Protein AF-A0A210PM45-F1 (afdb_monomer)

Sequence (134 aa):
MTDKEKERVSKKYGLIKDDYKPRPYSGDYPDLKGVGAWDRDNMEVWDYPETKKNFMEPGPYYDRDVEMQARYSESFQYASRARLGSQLIFVVIMIGFLILNDHLGQRNYFPMMPKQKPYDESGKKIVNYSMESA

Solvent-accessible surface area (backbone atoms only — not comparable to full-atom values): 8494 Å² total; per-residue (Å²): 134,52,73,69,52,44,45,55,53,14,57,73,52,74,42,55,58,84,76,50,38,69,33,85,97,56,66,89,43,59,59,52,81,80,70,12,30,76,75,45,76,85,85,62,90,43,78,36,68,87,53,61,38,54,83,83,58,75,71,32,83,83,45,54,78,45,28,39,58,93,69,39,48,70,74,55,52,69,51,43,58,60,48,51,52,53,51,52,51,50,53,51,51,51,53,51,50,54,54,50,46,61,72,71,60,75,72,89,69,75,101,64,81,80,86,86,57,68,49,45,99,86,67,48,76,44,89,80,82,85,80,78,86,128

Structure (mmCIF, N/CA/C/O backbone):
data_AF-A0A210PM45-F1
#
_entry.id   AF-A0A210PM45-F1
#
loop_
_atom_site.group_PDB
_atom_site.id
_atom_site.type_symbol
_atom_site.label_atom_id
_atom_site.label_alt_id
_atom_site.label_comp_id
_atom_site.label_asym_id
_atom_site.label_entity_id
_atom_site.label_seq_id
_atom_site.pdbx_PDB_ins_code
_atom_site.Cartn_x
_atom_site.Cartn_y
_atom_site.Cartn_z
_atom_site.occupancy
_atom_site.B_iso_or_equiv
_atom_site.auth_seq_id
_atom_site.auth_comp_id
_atom_site.auth_asym_id
_atom_site.auth_atom_id
_atom_site.pdbx_PDB_model_num
ATOM 1 N N . MET A 1 1 ? -2.027 7.553 32.120 1.00 69.62 1 MET A N 1
ATOM 2 C CA . MET A 1 1 ? -3.485 7.336 32.171 1.00 69.62 1 MET A CA 1
ATOM 3 C C . MET A 1 1 ? -3.781 6.495 33.393 1.00 69.62 1 MET A C 1
ATOM 5 O O . MET A 1 1 ? -3.155 5.456 33.559 1.00 69.62 1 MET A O 1
ATOM 9 N N . THR A 1 2 ? -4.665 6.965 34.260 1.00 87.00 2 THR A N 1
ATOM 10 C CA . THR A 1 2 ? -5.086 6.245 35.468 1.00 87.00 2 THR A CA 1
ATOM 11 C C . THR A 1 2 ? -6.042 5.109 35.092 1.00 87.00 2 THR A C 1
ATOM 13 O O . THR A 1 2 ? -6.766 5.213 34.103 1.00 87.00 2 THR A O 1
ATOM 16 N N . ASP A 1 3 ? -6.119 4.040 35.888 1.00 87.88 3 ASP A N 1
ATOM 17 C CA . ASP A 1 3 ? -7.013 2.900 35.622 1.00 87.88 3 ASP A CA 1
ATOM 18 C C . ASP A 1 3 ? -8.486 3.289 35.432 1.00 87.88 3 ASP A C 1
ATOM 20 O O . ASP A 1 3 ? -9.156 2.783 34.529 1.00 87.88 3 ASP A O 1
ATOM 24 N N . LYS A 1 4 ? -8.976 4.231 36.246 1.00 87.56 4 LYS A N 1
ATOM 25 C CA . LYS A 1 4 ? -10.340 4.771 36.139 1.00 87.56 4 LYS A CA 1
ATOM 26 C C . LYS A 1 4 ? -10.550 5.577 34.860 1.00 87.56 4 LYS A C 1
ATOM 28 O O . LYS A 1 4 ? -11.622 5.535 34.263 1.00 87.56 4 LYS A O 1
ATOM 33 N N . GLU A 1 5 ? -9.529 6.311 34.424 1.00 87.12 5 GLU A N 1
ATOM 34 C CA . GLU A 1 5 ? -9.584 7.056 33.166 1.00 87.12 5 GLU A CA 1
ATOM 35 C C . GLU A 1 5 ? -9.622 6.086 31.988 1.00 87.12 5 GLU A C 1
ATOM 37 O O . GLU A 1 5 ? -10.427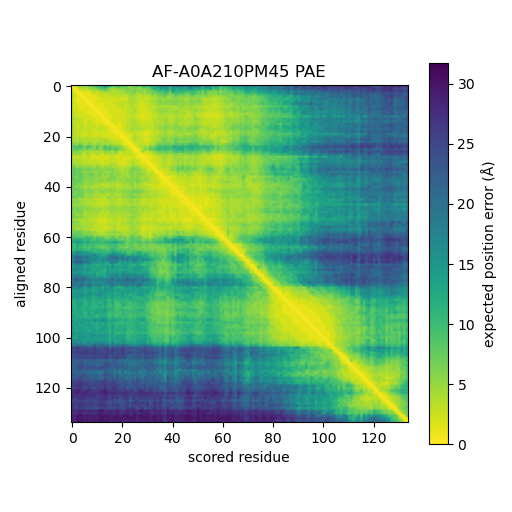 6.273 31.079 1.00 87.12 5 GLU A O 1
ATOM 42 N N . LYS A 1 6 ? -8.821 5.012 32.039 1.00 87.31 6 LYS A N 1
ATOM 43 C CA . LYS A 1 6 ? -8.817 3.952 31.024 1.00 87.31 6 LYS A CA 1
ATOM 44 C C . LYS A 1 6 ? -10.185 3.288 30.901 1.00 87.31 6 LYS A C 1
ATOM 46 O O . LYS A 1 6 ? -10.677 3.090 29.795 1.00 87.31 6 LYS A O 1
ATOM 51 N N . GLU A 1 7 ? -10.837 2.999 32.024 1.00 90.94 7 GLU A N 1
ATOM 52 C CA . GLU A 1 7 ? -12.190 2.435 32.037 1.00 90.94 7 GLU A CA 1
ATOM 53 C C . GLU A 1 7 ? -13.235 3.405 31.459 1.00 90.94 7 GLU A C 1
ATOM 55 O O . GLU A 1 7 ? -14.072 3.017 30.648 1.00 90.94 7 GLU A O 1
ATOM 60 N N . ARG A 1 8 ? -13.173 4.691 31.821 1.00 90.69 8 ARG A N 1
ATOM 61 C CA . ARG A 1 8 ? -14.091 5.708 31.284 1.00 90.69 8 ARG A CA 1
ATOM 62 C C . ARG A 1 8 ? -13.939 5.869 29.771 1.00 90.69 8 ARG A C 1
ATOM 64 O O . ARG A 1 8 ? -14.934 5.976 29.058 1.00 90.69 8 ARG A O 1
ATOM 71 N N . VAL A 1 9 ? -12.701 5.917 29.285 1.00 91.38 9 VAL A N 1
ATOM 72 C CA . VAL A 1 9 ? -12.413 6.136 27.864 1.00 91.38 9 VAL A CA 1
ATOM 73 C C . VAL A 1 9 ? -12.694 4.879 27.040 1.00 91.38 9 VAL A C 1
ATOM 75 O O . VAL A 1 9 ? -13.310 4.991 25.988 1.00 91.38 9 VAL A O 1
ATOM 78 N N . SER A 1 10 ? -12.351 3.685 27.527 1.00 90.44 10 SER A N 1
ATOM 79 C CA . SER A 1 10 ? -12.726 2.429 26.852 1.00 90.44 10 SER A CA 1
ATOM 80 C C . SER A 1 10 ? -14.245 2.306 26.686 1.00 90.44 10 SER A C 1
ATOM 82 O O . SER A 1 10 ? -14.711 2.084 25.570 1.00 90.44 10 SER A O 1
ATOM 84 N N . LYS A 1 11 ? -15.028 2.614 27.734 1.00 91.56 11 LYS A N 1
ATOM 85 C CA . LYS A 1 11 ? -16.500 2.675 27.652 1.00 91.56 11 LYS A CA 1
ATOM 86 C C . LYS A 1 11 ? -17.010 3.711 26.647 1.00 91.56 11 LYS A C 1
ATOM 88 O O . LYS A 1 11 ? -17.994 3.445 25.967 1.00 91.56 11 LYS A O 1
ATOM 93 N N . LYS A 1 12 ? -16.346 4.867 26.510 1.00 91.44 12 LYS A N 1
ATOM 94 C CA . LYS A 1 12 ? -16.706 5.900 25.515 1.00 91.44 12 LYS A CA 1
ATOM 95 C C . LYS A 1 12 ? -16.661 5.364 24.077 1.00 91.44 12 LYS A C 1
ATOM 97 O O . LYS A 1 12 ? -17.472 5.789 23.264 1.00 91.44 12 LYS A O 1
ATOM 102 N N . TYR A 1 13 ? -15.726 4.464 23.770 1.00 90.38 13 TYR A N 1
ATOM 103 C CA . TYR A 1 13 ? -15.554 3.881 22.432 1.00 90.38 13 TYR A CA 1
ATOM 104 C C . TYR A 1 13 ? -16.134 2.466 22.293 1.00 90.38 13 TYR A C 1
ATOM 106 O O . TYR A 1 13 ? -15.904 1.828 21.273 1.00 90.38 13 TYR A O 1
ATOM 114 N N . GLY A 1 14 ? -16.848 1.958 23.303 1.00 91.19 14 GLY A N 1
ATOM 115 C CA . GLY A 1 14 ? -17.400 0.599 23.274 1.00 91.19 14 GLY A CA 1
ATOM 116 C C . GLY A 1 14 ? -16.342 -0.513 23.289 1.00 91.19 14 GLY A C 1
ATOM 117 O O . GLY A 1 14 ? -16.625 -1.623 22.855 1.00 91.19 14 GLY A O 1
ATOM 118 N N . LEU A 1 15 ? -15.128 -0.229 23.770 1.00 91.38 15 LEU A N 1
ATOM 119 C CA . LEU A 1 15 ? -14.022 -1.187 23.825 1.00 91.38 15 LEU A CA 1
ATOM 120 C C . LEU A 1 15 ? -13.899 -1.824 25.210 1.00 91.38 15 LEU A C 1
ATOM 122 O O . LEU A 1 15 ? -14.240 -1.222 26.233 1.00 91.38 15 LEU A O 1
ATOM 126 N N . ILE A 1 16 ? -13.326 -3.025 25.250 1.00 91.56 16 ILE A N 1
ATOM 127 C CA . ILE A 1 16 ? -12.899 -3.661 26.497 1.00 91.56 16 ILE A CA 1
ATOM 128 C C . ILE A 1 16 ? -11.708 -2.869 27.063 1.00 91.56 16 ILE A C 1
ATOM 130 O O . ILE A 1 16 ? -10.846 -2.389 26.321 1.00 91.56 16 ILE A O 1
ATOM 134 N N . LYS A 1 17 ? -11.645 -2.710 28.394 1.00 90.38 17 LYS A N 1
ATOM 135 C CA . LYS A 1 17 ? -10.583 -1.940 29.074 1.00 90.38 17 LYS A CA 1
ATOM 136 C C . LYS A 1 17 ? -9.179 -2.423 28.690 1.00 90.38 17 LYS A C 1
ATOM 138 O O . LYS A 1 17 ? -8.254 -1.611 28.584 1.00 90.38 17 LYS A O 1
ATOM 143 N N . ASP A 1 18 ? -9.019 -3.726 28.506 1.00 89.88 18 ASP A N 1
ATOM 144 C CA . ASP A 1 18 ? -7.732 -4.356 28.220 1.00 89.88 18 ASP A CA 1
ATOM 145 C C . ASP A 1 18 ? -7.296 -4.142 26.766 1.00 89.88 18 ASP A C 1
ATOM 147 O O . ASP A 1 18 ? -6.121 -3.853 26.523 1.00 89.88 18 ASP A O 1
ATOM 151 N N . ASP A 1 19 ? -8.251 -4.132 25.836 1.00 88.88 19 ASP A N 1
ATOM 152 C CA . ASP A 1 19 ? -8.010 -3.889 24.410 1.00 88.88 19 ASP A CA 1
ATOM 153 C C . ASP A 1 19 ? -7.787 -2.409 24.089 1.00 88.88 19 ASP A C 1
ATOM 155 O O . ASP A 1 19 ? -7.141 -2.071 23.096 1.00 88.88 19 ASP A O 1
ATOM 159 N N . TYR A 1 20 ? -8.262 -1.502 24.948 1.00 91.00 20 TYR A N 1
ATOM 160 C CA . TYR A 1 20 ? -7.988 -0.081 24.787 1.00 91.00 20 TYR A CA 1
ATOM 161 C C . TYR A 1 20 ? -6.494 0.214 24.968 1.00 91.00 20 TYR A C 1
ATOM 163 O O . TYR A 1 20 ? -5.931 0.117 26.068 1.00 91.00 20 TYR A O 1
ATOM 171 N N . LYS A 1 21 ? -5.866 0.662 23.881 1.00 89.38 21 LYS A N 1
ATOM 172 C CA . LYS A 1 21 ? -4.504 1.194 23.861 1.00 89.38 21 LYS A CA 1
ATOM 173 C C . LYS A 1 21 ? -4.548 2.604 23.278 1.00 89.38 21 LYS A C 1
ATOM 175 O O . LYS A 1 21 ? -5.034 2.757 22.165 1.00 89.38 21 LYS A O 1
ATOM 180 N N . PRO A 1 22 ? -4.104 3.641 24.003 1.00 87.44 22 PRO A N 1
ATOM 181 C CA . PRO A 1 22 ? -4.045 4.984 23.445 1.00 87.44 22 PRO A CA 1
ATOM 182 C C . PRO A 1 22 ? -2.888 5.088 22.448 1.00 87.44 22 PRO A C 1
ATOM 184 O O . PRO A 1 22 ? -1.780 4.620 22.727 1.00 87.44 22 PRO A O 1
ATOM 187 N N . ARG A 1 23 ? -3.122 5.743 21.310 1.00 83.06 23 ARG A N 1
ATOM 188 C CA . ARG A 1 23 ? -2.057 6.027 20.342 1.00 83.06 23 ARG A CA 1
ATOM 189 C C . ARG A 1 23 ? -1.169 7.180 20.840 1.00 83.06 23 ARG A C 1
ATOM 191 O O . ARG A 1 23 ? -1.699 8.192 21.311 1.00 83.06 23 ARG A O 1
ATOM 198 N N . PRO A 1 24 ? 0.168 7.098 20.695 1.00 83.00 24 PRO A N 1
ATOM 199 C CA . PRO A 1 24 ? 1.056 8.212 21.017 1.00 83.00 24 PRO A CA 1
ATOM 200 C C . PRO A 1 24 ? 0.640 9.505 20.296 1.00 83.00 24 PRO A C 1
ATOM 202 O O . PRO A 1 24 ? 0.315 9.489 19.109 1.00 83.00 24 PRO A O 1
ATOM 205 N N . TYR A 1 25 ? 0.640 10.628 21.021 1.00 79.50 25 TYR A N 1
ATOM 206 C CA . TYR A 1 25 ? 0.384 11.981 20.496 1.00 79.50 25 TYR A CA 1
ATOM 207 C C . TYR A 1 25 ? -0.988 12.219 19.831 1.00 79.50 25 TYR A C 1
ATOM 209 O O . TYR A 1 25 ? -1.195 13.272 19.238 1.00 79.50 25 TYR A O 1
ATOM 217 N N . SER A 1 26 ? -1.941 11.287 19.953 1.00 79.44 26 SER A N 1
ATOM 218 C CA . SER A 1 26 ? -3.268 11.365 19.307 1.00 79.44 26 SER A CA 1
ATOM 219 C C . SER A 1 26 ? -4.416 11.541 20.318 1.00 79.44 26 SER A C 1
ATOM 221 O O . SER A 1 26 ? -5.575 11.244 20.030 1.00 79.44 26 SER A O 1
ATOM 223 N N . GLY A 1 27 ? -4.091 12.011 21.527 1.00 84.50 27 GLY A N 1
ATOM 224 C CA . GLY A 1 27 ? -5.045 12.178 22.625 1.00 84.50 27 GLY A CA 1
ATOM 225 C C . GLY A 1 27 ? -5.599 10.845 23.143 1.00 84.50 27 GLY A C 1
ATOM 226 O O . GLY A 1 27 ? -4.862 9.877 23.306 1.00 84.50 27 GLY A O 1
ATOM 227 N N . ASP A 1 28 ? -6.910 10.813 23.391 1.00 88.69 28 ASP A N 1
ATOM 228 C CA . ASP A 1 28 ? -7.647 9.665 23.944 1.00 88.69 28 ASP A CA 1
ATOM 229 C C . ASP A 1 28 ? -8.218 8.731 22.856 1.00 88.69 28 ASP A C 1
ATOM 231 O O . ASP A 1 28 ? -9.196 8.023 23.098 1.00 88.69 28 ASP A O 1
ATOM 235 N N . TYR A 1 29 ? -7.723 8.780 21.617 1.00 89.00 29 TYR A N 1
ATOM 236 C CA . TYR A 1 29 ? -8.243 7.918 20.553 1.00 89.00 29 TYR A CA 1
ATOM 237 C C . TYR A 1 29 ? -7.621 6.513 20.621 1.00 89.00 29 TYR A C 1
ATOM 239 O O . TYR A 1 29 ? -6.400 6.403 20.800 1.00 89.00 29 TYR A O 1
ATOM 247 N N . PRO A 1 30 ? -8.420 5.436 20.484 1.00 89.75 30 PRO A N 1
ATOM 248 C CA . PRO A 1 30 ? -7.899 4.077 20.522 1.00 89.75 30 PRO A CA 1
ATOM 249 C C . PRO A 1 30 ? -7.002 3.783 19.317 1.00 89.75 30 PRO A C 1
ATOM 251 O O . PRO A 1 30 ? -7.309 4.124 18.175 1.00 89.75 30 PRO A O 1
ATOM 254 N N . ASP A 1 31 ? -5.891 3.111 19.582 1.00 88.94 31 ASP A N 1
ATOM 255 C CA . ASP A 1 31 ? -4.961 2.623 18.580 1.00 88.94 31 ASP A CA 1
ATOM 256 C C . ASP A 1 31 ? -5.466 1.305 17.993 1.00 88.94 31 ASP A C 1
ATOM 258 O O . ASP A 1 31 ? -5.116 0.213 18.444 1.00 88.94 31 ASP A O 1
ATOM 262 N N . LEU A 1 32 ? -6.367 1.421 17.024 1.00 86.38 32 LEU A N 1
ATOM 263 C CA . LEU A 1 32 ? -6.944 0.276 16.335 1.00 86.38 32 LEU A CA 1
ATOM 264 C C . LEU A 1 32 ? -6.058 -0.138 15.166 1.00 86.3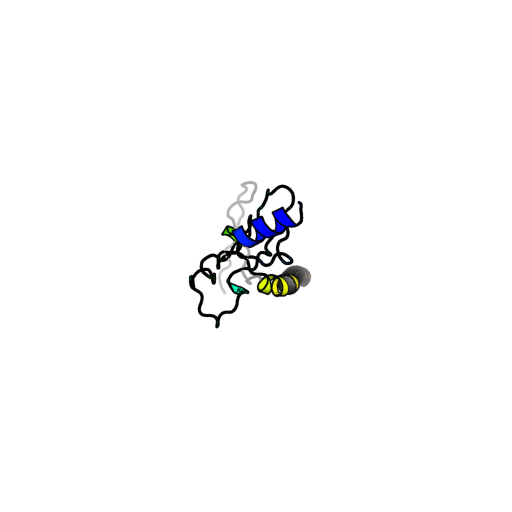8 32 LEU A C 1
ATOM 266 O O . LEU A 1 32 ? -5.513 0.708 14.451 1.00 86.38 32 LEU A O 1
ATOM 270 N N . LYS A 1 33 ? -5.931 -1.454 14.970 1.00 80.56 33 LYS A N 1
ATOM 271 C CA . LYS A 1 33 ? -5.260 -1.996 13.793 1.00 80.56 33 LYS A CA 1
ATOM 272 C C . LYS A 1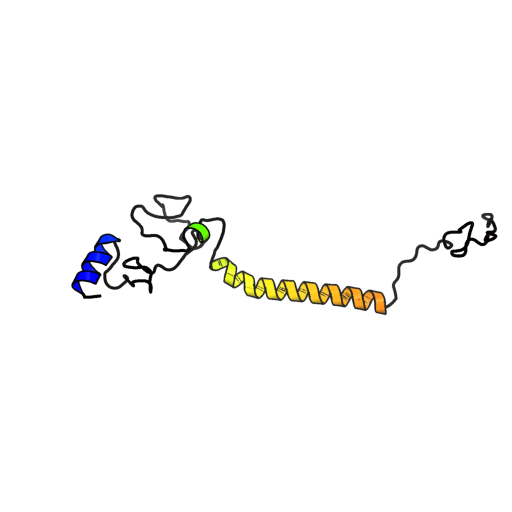 33 ? -6.098 -1.666 12.562 1.00 80.56 33 LYS A C 1
ATOM 274 O O . LYS A 1 33 ? -7.296 -1.942 12.539 1.00 80.56 33 LYS A O 1
ATOM 279 N N . GLY A 1 34 ? -5.436 -1.124 11.552 1.00 76.75 34 GLY A N 1
ATOM 280 C CA . GLY A 1 34 ? -6.047 -0.869 10.267 1.00 76.75 34 GLY A CA 1
ATOM 281 C C . GLY A 1 34 ? -6.259 -2.141 9.467 1.00 76.75 34 GLY A C 1
ATOM 282 O O . GLY A 1 34 ? -5.321 -2.646 8.854 1.00 76.75 34 GLY A O 1
ATOM 283 N N . VAL A 1 35 ? -7.468 -2.695 9.510 1.00 78.19 35 VAL A N 1
ATOM 284 C CA . VAL A 1 35 ? -7.832 -3.884 8.733 1.00 78.19 35 VAL A CA 1
ATOM 285 C C . VAL A 1 35 ? -8.746 -3.429 7.613 1.00 78.19 35 VAL A C 1
ATOM 287 O O . VAL A 1 35 ? -9.901 -3.067 7.852 1.00 78.19 35 VAL A O 1
ATOM 290 N N . GLY A 1 36 ? -8.213 -3.476 6.391 1.00 77.50 36 GLY A N 1
ATOM 291 C CA . GLY A 1 36 ? -8.955 -3.122 5.191 1.00 77.50 36 GLY A CA 1
ATOM 292 C C . GLY A 1 36 ? -10.245 -3.929 5.091 1.00 77.50 36 GLY A C 1
ATOM 293 O O . GLY A 1 36 ? -10.295 -5.105 5.456 1.00 77.50 36 GLY A O 1
ATOM 294 N N . ALA A 1 37 ? -11.298 -3.310 4.565 1.00 81.00 37 ALA A N 1
ATOM 295 C CA . ALA A 1 37 ? -12.607 -3.951 4.488 1.00 81.00 37 ALA A CA 1
ATOM 296 C C . ALA A 1 37 ? -12.556 -5.319 3.767 1.00 81.00 37 ALA A C 1
ATOM 298 O O . ALA A 1 37 ? -13.238 -6.255 4.169 1.00 81.00 37 ALA A O 1
ATOM 299 N N . TRP A 1 38 ? -11.704 -5.508 2.753 1.00 79.69 38 TRP A N 1
ATOM 300 C CA . TRP A 1 38 ? -11.558 -6.811 2.079 1.00 79.69 38 TRP A CA 1
ATOM 301 C C . TRP A 1 38 ? -11.069 -7.947 2.974 1.00 79.69 38 TRP A C 1
ATOM 303 O O . TRP A 1 38 ? -11.429 -9.090 2.715 1.00 79.69 38 TRP A O 1
ATOM 313 N N . ASP A 1 39 ? -10.294 -7.635 4.010 1.00 81.69 39 ASP A N 1
ATOM 314 C CA . ASP A 1 39 ? -9.730 -8.630 4.922 1.00 81.69 39 ASP A CA 1
ATOM 315 C C . ASP A 1 39 ? -10.700 -8.994 6.062 1.00 81.69 39 ASP A C 1
ATOM 317 O O . ASP A 1 39 ? -10.471 -9.963 6.783 1.00 81.69 39 ASP A O 1
ATOM 321 N N . ARG A 1 40 ? -11.799 -8.241 6.221 1.00 84.56 40 ARG A N 1
ATOM 322 C CA . ARG A 1 40 ? -12.907 -8.579 7.128 1.00 84.56 40 ARG A CA 1
ATOM 323 C C . ARG A 1 40 ? -13.806 -9.655 6.515 1.00 84.56 40 ARG A C 1
ATOM 325 O O . ARG A 1 40 ? -13.897 -9.760 5.288 1.00 84.56 40 ARG A O 1
ATOM 332 N N . ASP A 1 41 ? -14.510 -10.411 7.356 1.00 88.81 41 ASP A N 1
ATOM 333 C CA . ASP A 1 41 ? -15.358 -11.521 6.911 1.00 88.81 41 ASP A CA 1
ATOM 334 C C . ASP A 1 41 ? -16.403 -11.070 5.868 1.00 88.81 41 ASP A C 1
ATOM 336 O O . ASP A 1 41 ? -17.070 -10.044 6.008 1.00 88.81 41 ASP A O 1
ATOM 340 N N . ASN A 1 42 ? -16.508 -11.833 4.780 1.00 87.69 42 ASN A N 1
ATOM 341 C CA . ASN A 1 42 ? -17.490 -11.630 3.716 1.00 87.69 42 ASN A CA 1
ATOM 342 C C . ASN A 1 42 ? -18.858 -12.235 4.056 1.00 87.69 42 ASN A C 1
ATOM 344 O O . ASN A 1 42 ? -19.838 -11.874 3.410 1.00 87.69 42 ASN A O 1
ATOM 348 N N . MET A 1 43 ? -18.918 -13.191 4.987 1.00 91.81 43 MET A N 1
ATOM 349 C CA . MET A 1 43 ? -20.144 -13.922 5.321 1.00 91.81 43 MET A CA 1
ATOM 350 C C . MET A 1 43 ? -20.942 -13.272 6.456 1.00 91.81 43 MET A C 1
ATOM 352 O O . MET A 1 43 ? -22.115 -13.597 6.636 1.00 91.81 43 MET A O 1
ATOM 356 N N . GLU A 1 44 ? -20.334 -12.353 7.206 1.00 92.19 44 GLU A N 1
ATOM 357 C CA . GLU A 1 44 ? -21.014 -11.584 8.247 1.00 92.19 44 GLU A CA 1
ATOM 358 C C . GLU A 1 44 ? -21.994 -10.563 7.640 1.00 92.19 44 GLU A C 1
ATOM 360 O O . GLU A 1 44 ? -21.731 -9.941 6.606 1.00 92.19 44 GLU A O 1
ATOM 365 N N . VAL A 1 45 ? -23.146 -10.389 8.294 1.00 93.94 45 VAL A N 1
ATOM 366 C CA . VAL A 1 45 ? -24.138 -9.373 7.925 1.00 93.94 45 VAL A CA 1
ATOM 367 C C . VAL A 1 45 ? -23.775 -8.071 8.628 1.00 93.94 45 VAL A C 1
ATOM 369 O O . VAL A 1 45 ? -24.141 -7.855 9.779 1.00 93.94 45 VAL A O 1
ATOM 372 N N . TRP A 1 46 ? -23.036 -7.222 7.923 1.00 91.88 46 TRP A N 1
ATOM 373 C CA . TRP A 1 46 ? -22.601 -5.915 8.414 1.00 91.88 46 TRP A CA 1
ATOM 374 C C . TRP A 1 46 ? -23.720 -4.872 8.340 1.00 91.88 46 TRP A C 1
ATOM 376 O O . TRP A 1 46 ? -24.446 -4.822 7.346 1.00 91.88 46 TRP A O 1
ATOM 386 N N . ASP A 1 47 ? -23.785 -3.969 9.325 1.00 93.88 47 ASP A N 1
ATOM 387 C CA . ASP A 1 47 ? -24.702 -2.815 9.276 1.00 93.88 47 ASP A CA 1
ATOM 388 C C . ASP A 1 47 ? -24.402 -1.889 8.083 1.00 93.88 47 ASP A C 1
ATOM 390 O O . ASP A 1 47 ? -25.316 -1.339 7.468 1.00 93.88 47 ASP A O 1
ATOM 394 N N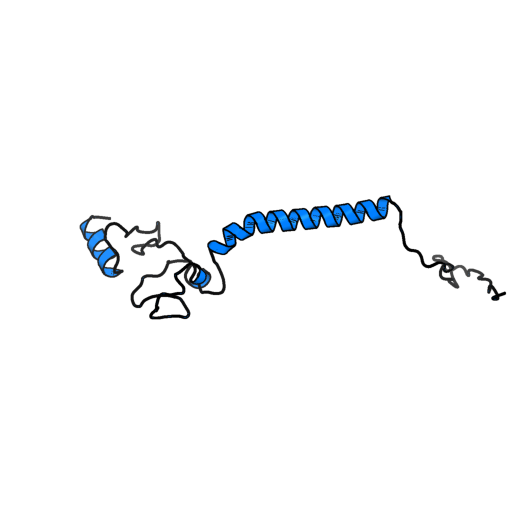 . TYR A 1 48 ? -23.117 -1.738 7.741 1.00 89.75 48 TYR A N 1
ATOM 395 C CA . TYR A 1 48 ? -22.631 -0.999 6.573 1.00 89.75 48 TYR A CA 1
ATOM 396 C C . TYR A 1 48 ? -21.875 -1.939 5.619 1.00 89.75 48 TYR A C 1
ATOM 398 O O . TYR A 1 48 ? -20.644 -2.045 5.711 1.00 89.75 48 TYR A O 1
ATOM 406 N N . PRO A 1 49 ? -22.561 -2.639 4.695 1.00 88.31 49 PRO A N 1
ATOM 407 C CA . PRO A 1 49 ? -21.941 -3.617 3.795 1.00 88.31 49 PRO A CA 1
ATOM 408 C C . PRO A 1 49 ? -20.831 -3.035 2.906 1.00 88.31 49 PRO A C 1
ATOM 410 O O . PRO A 1 49 ? -19.835 -3.699 2.622 1.00 88.31 49 PRO A O 1
ATOM 413 N N . GLU A 1 50 ? -20.953 -1.770 2.502 1.00 82.00 50 GLU A N 1
ATOM 414 C CA . GLU A 1 50 ? -19.983 -1.056 1.663 1.00 82.00 50 GLU A CA 1
ATOM 415 C C . GLU A 1 50 ? -18.673 -0.700 2.379 1.00 82.00 50 GLU A C 1
ATOM 417 O O . GLU A 1 50 ? -17.690 -0.332 1.743 1.00 82.00 50 GLU A O 1
ATOM 422 N N . THR A 1 51 ? -18.625 -0.808 3.705 1.00 82.31 51 THR A N 1
ATOM 423 C CA . THR A 1 51 ? -17.386 -0.638 4.481 1.00 82.31 51 THR A CA 1
ATOM 424 C C . THR A 1 51 ? -17.080 -1.834 5.374 1.00 82.31 51 THR A C 1
ATOM 426 O O . THR A 1 51 ? -16.010 -1.868 5.976 1.00 82.31 51 THR A O 1
ATOM 429 N N . LYS A 1 52 ? -17.977 -2.832 5.409 1.00 86.50 52 LYS A N 1
ATOM 430 C CA . LYS A 1 52 ? -17.953 -3.990 6.312 1.00 86.50 52 LYS A CA 1
ATOM 431 C C . LYS A 1 52 ? -17.697 -3.577 7.757 1.00 86.50 52 LYS A C 1
ATOM 433 O O . LYS A 1 52 ? -16.736 -4.008 8.397 1.00 86.50 52 LYS A O 1
ATOM 438 N N . LYS A 1 53 ? -18.531 -2.660 8.234 1.00 87.06 53 LYS A N 1
ATOM 439 C CA . LYS A 1 53 ? -18.429 -2.082 9.571 1.00 87.06 53 LYS A CA 1
ATOM 440 C C . LYS A 1 53 ? -19.771 -2.165 10.276 1.00 87.06 53 LYS A C 1
ATOM 442 O O . LYS A 1 53 ? -20.806 -1.963 9.640 1.00 87.06 53 LYS A O 1
ATOM 447 N N . ASN A 1 54 ? -19.738 -2.393 11.582 1.00 90.88 54 ASN A N 1
ATOM 448 C CA . ASN A 1 54 ? -20.936 -2.359 12.412 1.00 90.88 54 ASN A CA 1
ATOM 449 C C . ASN A 1 54 ? -21.193 -0.948 12.964 1.00 90.88 54 ASN A C 1
ATOM 451 O O . ASN A 1 54 ? -20.305 -0.083 13.024 1.00 90.88 54 ASN A O 1
ATOM 455 N N . PHE A 1 55 ? -22.439 -0.674 13.336 1.00 89.56 55 PHE A N 1
ATOM 456 C CA . PHE A 1 55 ? -22.822 0.583 13.957 1.00 89.56 55 PHE A CA 1
ATOM 457 C C . PHE A 1 55 ? -22.113 0.747 15.310 1.00 89.56 55 PHE A C 1
ATOM 459 O O . PHE A 1 55 ? -21.928 -0.211 16.053 1.00 89.56 55 PHE A O 1
ATOM 466 N N . MET A 1 56 ? -21.678 1.972 15.623 1.00 89.00 56 MET A N 1
ATOM 467 C CA . MET A 1 56 ? -20.857 2.308 16.804 1.00 89.00 56 MET A CA 1
ATOM 468 C C . MET A 1 56 ? -19.470 1.646 16.889 1.00 89.00 56 MET A C 1
ATOM 470 O O . MET A 1 56 ? -18.742 1.918 17.843 1.00 89.00 56 MET A O 1
ATOM 474 N N . GLU A 1 57 ? -19.043 0.868 15.894 1.00 88.62 57 GLU A N 1
ATOM 475 C CA . GLU A 1 57 ? -17.676 0.353 15.853 1.00 88.62 57 GLU A CA 1
ATOM 476 C C . GLU A 1 57 ? -16.676 1.513 15.642 1.00 88.62 57 GLU A C 1
ATOM 478 O O . GLU A 1 57 ? -16.808 2.283 14.672 1.00 88.62 57 GLU A O 1
ATOM 483 N N . PRO A 1 58 ? -15.676 1.683 16.530 1.00 87.88 58 PRO A N 1
ATOM 484 C CA . PRO A 1 58 ? -14.645 2.691 16.340 1.00 87.88 58 PRO A CA 1
ATOM 485 C C . PRO A 1 58 ? -13.765 2.315 15.139 1.00 87.88 58 PRO A C 1
ATOM 487 O O . PRO A 1 58 ? -13.370 1.167 14.970 1.00 87.88 58 PRO A O 1
ATOM 490 N N . GLY A 1 59 ? -13.471 3.294 14.284 1.00 83.12 59 GLY A N 1
ATOM 491 C CA . GLY A 1 59 ? -12.560 3.112 13.153 1.00 83.12 59 GLY A CA 1
ATOM 492 C C . GLY A 1 59 ? -11.112 3.459 13.517 1.00 83.12 59 GLY A C 1
ATOM 493 O O . GLY A 1 59 ? -10.880 4.135 14.516 1.00 83.12 59 GLY A O 1
ATOM 494 N N . PRO A 1 60 ? -10.127 3.055 12.708 1.00 81.62 60 PRO A N 1
ATOM 495 C CA . PRO A 1 60 ? -8.748 3.510 12.860 1.00 81.62 60 PRO A CA 1
ATOM 496 C C . PRO A 1 60 ? -8.607 5.017 12.58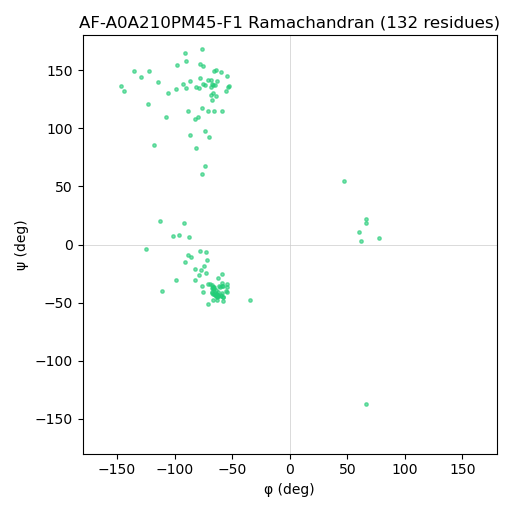4 1.00 81.62 60 PRO A C 1
ATOM 498 O O . PRO A 1 60 ? -9.364 5.608 11.811 1.00 81.62 60 PRO A O 1
ATOM 501 N N . TYR A 1 61 ? -7.643 5.661 13.254 1.00 70.88 61 TYR A N 1
ATOM 502 C CA . TYR A 1 61 ? -7.529 7.127 13.300 1.00 70.88 61 TYR A CA 1
ATOM 503 C C . TYR A 1 61 ? -7.076 7.760 11.973 1.00 70.88 61 TYR A C 1
ATOM 505 O O . TYR A 1 61 ? -7.716 8.696 11.502 1.00 70.88 61 TYR A O 1
ATOM 513 N N . TYR A 1 62 ? -5.980 7.272 11.378 1.00 66.56 62 TYR A N 1
ATOM 514 C CA . TYR A 1 62 ? -5.378 7.855 10.163 1.00 66.56 62 TYR A CA 1
ATOM 515 C C . TYR A 1 62 ? -5.767 7.124 8.880 1.00 66.56 62 TYR A C 1
ATOM 517 O O . TYR A 1 62 ? -5.871 7.733 7.820 1.00 66.56 62 TYR A O 1
ATOM 525 N N . ASP A 1 63 ? -6.018 5.826 8.985 1.00 65.38 63 ASP A N 1
ATOM 526 C CA . ASP A 1 63 ? -6.100 4.949 7.825 1.00 65.38 63 ASP A CA 1
ATOM 527 C C . ASP A 1 63 ? -7.544 4.732 7.358 1.00 65.38 63 ASP A C 1
ATOM 529 O O . ASP A 1 63 ? -7.789 3.976 6.426 1.00 65.38 63 ASP A O 1
ATOM 533 N N . ARG A 1 64 ? -8.517 5.462 7.926 1.00 66.25 64 ARG A N 1
ATOM 534 C CA . ARG A 1 64 ? -9.935 5.321 7.557 1.00 66.25 64 ARG A CA 1
ATOM 535 C C . ARG A 1 64 ? -10.188 5.503 6.060 1.00 66.25 64 ARG A C 1
ATOM 537 O O . ARG A 1 64 ? -10.970 4.752 5.484 1.00 66.25 64 ARG A O 1
ATOM 544 N N . ASP A 1 65 ? -9.514 6.465 5.434 1.00 68.94 65 ASP A N 1
ATOM 545 C CA . ASP A 1 65 ? -9.651 6.718 3.995 1.00 68.94 65 ASP A CA 1
ATOM 546 C C . ASP A 1 65 ? -8.856 5.712 3.148 1.00 68.94 65 ASP A C 1
ATOM 548 O O . ASP A 1 65 ? -9.214 5.456 1.999 1.00 68.94 65 ASP A O 1
ATOM 552 N N . VAL A 1 66 ? -7.789 5.135 3.712 1.00 64.75 66 VAL A N 1
ATOM 553 C CA . VAL A 1 66 ? -6.887 4.159 3.072 1.00 64.75 66 VAL A CA 1
ATOM 554 C C . VAL A 1 66 ? -7.457 2.737 3.137 1.00 64.75 66 VAL A C 1
ATOM 556 O O . VAL A 1 66 ? -7.242 1.941 2.229 1.00 64.75 66 VAL A O 1
ATOM 559 N N . GLU A 1 67 ? -8.222 2.424 4.176 1.00 63.06 67 GLU A N 1
ATOM 560 C CA . GLU A 1 67 ? -8.852 1.121 4.414 1.00 63.06 67 GLU A CA 1
ATOM 561 C C . GLU A 1 67 ? -10.234 0.982 3.779 1.00 63.06 67 GLU A C 1
ATOM 563 O O . GLU A 1 67 ? -10.790 -0.123 3.736 1.00 63.06 67 GLU A O 1
ATOM 568 N N . MET A 1 68 ? -10.788 2.084 3.257 1.00 61.12 68 MET A N 1
ATOM 569 C CA . MET A 1 68 ? -11.954 2.018 2.383 1.00 61.12 68 MET A CA 1
ATOM 570 C C . MET A 1 68 ? -11.681 1.033 1.248 1.00 61.12 68 MET A C 1
ATOM 572 O O . MET A 1 68 ? -10.603 1.046 0.647 1.00 61.12 68 MET A O 1
ATOM 576 N N . GLN A 1 69 ? -12.693 0.204 0.964 1.00 58.03 69 GLN A N 1
ATOM 577 C CA . GLN A 1 69 ? -12.614 -1.023 0.167 1.00 58.03 69 GLN A CA 1
ATOM 578 C C . GLN A 1 69 ? -11.601 -0.946 -0.991 1.00 58.03 69 GLN A C 1
ATOM 580 O O . GLN A 1 69 ? -10.755 -1.811 -1.127 1.00 58.03 69 GLN A O 1
ATOM 585 N N . ALA A 1 70 ? -11.566 0.093 -1.814 1.00 58.72 70 ALA A N 1
ATOM 586 C CA . ALA A 1 70 ? -10.747 0.068 -3.027 1.00 58.72 70 ALA A CA 1
ATOM 587 C C . ALA A 1 70 ? -9.220 0.295 -2.881 1.00 58.72 70 ALA A C 1
ATOM 589 O O . ALA A 1 70 ? -8.534 0.229 -3.901 1.00 58.72 70 ALA A O 1
ATOM 590 N N . ARG A 1 71 ? -8.662 0.615 -1.701 1.00 62.00 71 ARG A N 1
ATOM 591 C CA . ARG A 1 71 ? -7.297 1.194 -1.636 1.00 62.00 71 ARG A CA 1
ATOM 592 C C . ARG A 1 71 ? -6.212 0.307 -1.027 1.00 62.00 71 ARG A C 1
ATOM 594 O O . ARG A 1 71 ? -5.101 0.300 -1.557 1.00 62.00 71 ARG A O 1
ATOM 601 N N . TYR A 1 72 ? -6.495 -0.431 0.045 1.00 62.94 72 TYR A N 1
ATOM 602 C CA . TYR A 1 72 ? -5.471 -1.201 0.756 1.00 62.94 72 TYR A CA 1
ATOM 603 C C . TYR A 1 72 ? -6.028 -2.498 1.346 1.00 62.94 72 TYR A C 1
ATOM 605 O O . TYR A 1 72 ? -7.113 -2.523 1.920 1.00 62.94 72 TYR A O 1
ATOM 613 N N . SER A 1 73 ? -5.277 -3.587 1.195 1.00 66.06 73 SER A N 1
ATOM 614 C CA . SER A 1 73 ? -5.575 -4.895 1.788 1.00 66.06 73 SER A CA 1
ATOM 615 C C . SER A 1 73 ? -4.272 -5.575 2.199 1.00 66.06 73 SER A C 1
ATOM 617 O O . SER A 1 73 ? -3.297 -5.617 1.441 1.00 66.06 73 SER A O 1
ATOM 619 N N . GLU A 1 74 ? -4.236 -6.086 3.426 1.00 64.38 74 GLU A N 1
ATOM 620 C CA . GLU A 1 74 ? -3.090 -6.804 3.983 1.00 64.38 74 GLU A CA 1
ATOM 621 C C . GLU A 1 74 ? -2.905 -8.163 3.298 1.00 64.38 74 GLU A C 1
ATOM 623 O O . GLU A 1 74 ? -1.770 -8.575 3.042 1.00 64.38 74 GLU A O 1
ATOM 628 N N . SER A 1 75 ? -3.996 -8.825 2.898 1.00 63.81 75 SER A N 1
ATOM 629 C CA . SER A 1 75 ? -3.940 -10.082 2.136 1.00 63.81 75 SER A CA 1
ATOM 630 C C . SER A 1 75 ? -3.165 -9.950 0.817 1.00 63.81 75 SER A C 1
ATOM 632 O O . SER A 1 75 ? -2.396 -10.844 0.447 1.00 63.81 75 SER A O 1
ATOM 634 N N . PHE A 1 76 ? -3.266 -8.806 0.134 1.00 60.91 76 PHE A N 1
ATOM 635 C CA . PHE A 1 76 ? -2.530 -8.557 -1.107 1.00 60.91 76 PHE A CA 1
ATOM 636 C C . PHE A 1 76 ? -1.037 -8.271 -0.888 1.00 60.91 76 PHE A C 1
ATOM 638 O O . PHE A 1 76 ? -0.254 -8.438 -1.826 1.00 60.91 76 PHE A O 1
ATOM 645 N N . GLN A 1 77 ? -0.595 -7.899 0.319 1.00 59.50 77 GLN A N 1
ATOM 646 C CA . GLN A 1 77 ? 0.828 -7.655 0.600 1.00 59.50 77 GLN A CA 1
ATOM 647 C C . GLN A 1 77 ? 1.659 -8.942 0.618 1.00 59.50 77 GLN A C 1
ATOM 649 O O . GLN A 1 77 ? 2.810 -8.949 0.177 1.00 59.50 77 GLN A O 1
ATOM 654 N N . TYR A 1 78 ? 1.083 -10.056 1.077 1.00 56.41 78 TYR A N 1
ATOM 655 C CA . TYR A 1 78 ? 1.768 -11.350 1.015 1.00 56.41 78 TYR A CA 1
ATOM 656 C C . TYR A 1 78 ? 1.942 -11.818 -0.431 1.00 56.41 78 TYR A C 1
ATOM 658 O O . TYR A 1 78 ? 3.007 -12.318 -0.797 1.00 56.41 78 TYR A O 1
ATOM 666 N N . ALA A 1 79 ? 0.948 -11.556 -1.283 1.00 59.97 79 ALA A N 1
ATOM 667 C CA . ALA A 1 79 ? 1.096 -11.744 -2.718 1.00 59.97 79 ALA A CA 1
ATOM 668 C C . ALA A 1 79 ? 2.115 -10.756 -3.316 1.00 59.97 79 ALA A C 1
ATOM 670 O O . ALA A 1 79 ? 2.868 -11.138 -4.207 1.00 59.97 79 ALA A O 1
ATOM 671 N N . SER A 1 80 ? 2.189 -9.510 -2.833 1.00 65.62 80 SER A N 1
ATOM 672 C CA . SER A 1 80 ? 2.976 -8.446 -3.468 1.00 65.62 80 SER A CA 1
ATOM 673 C C . SER A 1 80 ? 4.483 -8.692 -3.437 1.00 65.62 80 SER A C 1
ATOM 675 O O . SER A 1 80 ? 5.130 -8.445 -4.443 1.00 65.62 80 SER A O 1
ATOM 677 N N . ARG A 1 81 ? 5.066 -9.241 -2.362 1.00 70.06 81 ARG A N 1
ATOM 678 C CA . ARG A 1 81 ? 6.522 -9.497 -2.311 1.00 70.06 81 ARG A CA 1
ATOM 679 C C . ARG A 1 81 ? 6.971 -10.570 -3.304 1.00 70.06 81 ARG A C 1
ATOM 681 O O . ARG A 1 81 ? 7.913 -10.350 -4.063 1.00 70.06 81 ARG A O 1
ATOM 688 N N . ALA A 1 82 ? 6.272 -11.703 -3.342 1.00 75.25 82 ALA A N 1
ATOM 689 C CA . ALA A 1 82 ? 6.537 -12.763 -4.317 1.00 75.25 82 ALA A CA 1
ATOM 690 C C . ALA A 1 82 ? 6.179 -12.323 -5.753 1.00 75.25 82 ALA A C 1
ATOM 692 O O . ALA A 1 82 ? 6.877 -12.657 -6.715 1.00 75.25 82 ALA A O 1
ATOM 693 N N . ARG A 1 83 ? 5.126 -11.511 -5.908 1.00 75.88 83 ARG A N 1
ATOM 694 C CA . ARG A 1 83 ? 4.714 -10.917 -7.188 1.00 75.88 83 ARG A CA 1
ATOM 695 C C . ARG A 1 83 ? 5.725 -9.898 -7.711 1.00 75.88 83 ARG A C 1
ATOM 697 O O . ARG A 1 83 ? 6.031 -9.918 -8.893 1.00 75.88 83 ARG A O 1
ATOM 704 N N . LEU A 1 84 ? 6.290 -9.057 -6.850 1.00 81.00 84 LEU A N 1
ATOM 705 C CA . LEU A 1 84 ? 7.353 -8.119 -7.212 1.00 81.00 84 LEU A CA 1
ATOM 706 C C . LEU A 1 84 ? 8.622 -8.876 -7.607 1.00 81.00 84 LEU A C 1
ATOM 708 O O . LEU A 1 84 ? 9.223 -8.561 -8.627 1.00 81.00 84 LEU A O 1
ATOM 712 N N . GLY A 1 85 ? 8.991 -9.924 -6.861 1.00 86.12 85 GLY A N 1
ATOM 713 C CA . GLY A 1 85 ? 10.121 -10.785 -7.219 1.00 86.12 85 GLY A CA 1
ATOM 714 C C . GLY A 1 85 ? 9.957 -11.427 -8.600 1.00 86.12 85 GLY A C 1
ATOM 715 O O . GLY A 1 85 ? 10.851 -11.333 -9.436 1.00 86.12 85 GLY A O 1
ATOM 716 N N . SER A 1 86 ? 8.791 -12.014 -8.879 1.00 86.44 86 SER A N 1
ATOM 717 C CA . SER A 1 86 ? 8.498 -12.605 -10.196 1.00 86.44 86 SER A CA 1
ATOM 718 C C . SER A 1 86 ? 8.424 -11.569 -11.326 1.00 86.44 86 SER A C 1
ATOM 720 O O . SER A 1 86 ? 8.912 -11.842 -12.421 1.00 86.44 86 SER A O 1
ATOM 722 N N . GLN A 1 87 ? 7.903 -10.364 -11.071 1.00 88.25 87 GLN A N 1
ATOM 723 C CA . GLN A 1 87 ? 7.920 -9.257 -12.036 1.00 88.25 87 GLN A CA 1
ATOM 724 C C . GLN A 1 87 ? 9.346 -8.795 -12.362 1.00 88.25 87 GLN A C 1
ATOM 726 O O . GLN A 1 87 ? 9.668 -8.581 -13.528 1.00 88.25 87 GLN A O 1
ATOM 731 N N . LEU A 1 88 ? 10.223 -8.688 -11.360 1.00 92.31 88 LEU A N 1
ATOM 732 C CA . LEU A 1 88 ? 11.624 -8.324 -11.576 1.00 92.31 88 LEU A CA 1
ATOM 733 C C . LEU A 1 88 ? 12.375 -9.407 -12.355 1.00 92.31 88 LEU A C 1
ATOM 735 O O . LEU A 1 88 ? 13.101 -9.085 -13.291 1.00 92.31 88 LEU A O 1
ATOM 739 N N . ILE A 1 89 ? 12.152 -10.684 -12.031 1.00 94.00 89 ILE A N 1
ATOM 740 C CA . ILE A 1 89 ? 12.724 -11.812 -12.781 1.00 94.00 89 ILE A CA 1
ATOM 741 C C . ILE A 1 89 ? 12.267 -11.770 -14.244 1.00 94.00 89 ILE A C 1
ATOM 743 O O . ILE A 1 89 ? 13.093 -11.920 -15.141 1.00 94.00 89 ILE A O 1
ATOM 747 N N . PHE A 1 90 ? 10.983 -11.507 -14.500 1.00 94.44 90 PHE A N 1
ATOM 748 C CA . PHE A 1 90 ? 10.462 -11.356 -15.859 1.00 94.44 90 PHE A CA 1
ATOM 749 C C . PHE A 1 90 ? 11.175 -10.234 -16.630 1.00 94.44 90 PHE A C 1
ATOM 751 O O . PHE A 1 90 ? 11.595 -10.444 -17.768 1.00 94.44 90 PHE A O 1
ATOM 758 N N . VAL A 1 91 ? 11.371 -9.069 -16.005 1.00 96.31 91 VAL A N 1
ATOM 759 C CA . VAL A 1 91 ? 12.087 -7.941 -16.623 1.00 96.31 91 VAL A CA 1
ATOM 760 C C . VAL A 1 91 ? 13.545 -8.302 -16.915 1.00 96.31 91 VAL A C 1
ATOM 762 O O . VAL A 1 91 ? 14.034 -8.023 -18.008 1.00 96.31 91 VAL A O 1
ATOM 765 N N . VAL A 1 92 ? 14.231 -8.972 -15.986 1.00 96.50 92 VAL A N 1
ATOM 766 C CA . VAL A 1 92 ? 15.620 -9.422 -16.176 1.00 96.50 92 VAL A CA 1
ATOM 767 C C . VAL A 1 92 ? 15.727 -10.422 -17.326 1.00 96.50 92 VAL A C 1
ATOM 769 O O . VAL A 1 92 ? 16.612 -10.283 -18.168 1.00 96.50 92 VAL A O 1
ATOM 772 N N . ILE A 1 93 ? 14.814 -11.393 -17.407 1.00 96.69 93 ILE A N 1
ATOM 773 C CA . ILE A 1 93 ? 14.777 -12.371 -18.502 1.00 96.69 93 ILE A CA 1
ATOM 774 C C . ILE A 1 93 ? 14.519 -11.670 -19.839 1.00 96.69 93 ILE A C 1
ATOM 776 O O . ILE A 1 93 ? 15.189 -11.979 -20.820 1.00 96.69 93 ILE A O 1
ATOM 780 N N . MET A 1 94 ? 13.595 -10.707 -19.887 1.00 95.94 94 MET A N 1
ATOM 781 C CA . MET A 1 94 ? 13.307 -9.956 -21.111 1.00 95.94 94 MET A CA 1
ATOM 782 C C . MET A 1 94 ? 14.506 -9.144 -21.591 1.00 95.94 94 MET A C 1
ATOM 784 O O . MET A 1 94 ? 14.872 -9.228 -22.760 1.00 95.94 94 MET A O 1
ATOM 788 N N . ILE A 1 95 ? 15.154 -8.404 -20.693 1.00 96.31 95 ILE A N 1
ATOM 789 C CA . ILE A 1 95 ? 16.353 -7.633 -21.033 1.00 96.31 95 ILE A CA 1
ATOM 790 C C . ILE A 1 95 ? 17.483 -8.575 -21.468 1.00 96.31 95 ILE A C 1
ATOM 792 O O . ILE A 1 95 ? 18.115 -8.339 -22.495 1.00 96.31 95 ILE A O 1
ATOM 796 N N . GLY A 1 96 ? 17.698 -9.674 -20.739 1.00 95.44 96 GLY A N 1
ATOM 797 C CA . GLY A 1 96 ? 18.692 -10.687 -21.093 1.00 95.44 96 GLY A CA 1
ATOM 798 C C . GLY A 1 96 ? 18.441 -11.305 -22.469 1.00 95.44 96 GLY A C 1
ATOM 799 O O . GLY A 1 96 ? 19.375 -11.454 -23.253 1.00 95.44 96 GLY A O 1
ATOM 800 N N . PHE A 1 97 ? 17.182 -11.594 -22.803 1.00 93.38 97 PHE A N 1
ATOM 801 C CA . PHE A 1 97 ? 16.796 -12.110 -24.115 1.00 93.38 97 PHE A CA 1
ATOM 802 C C . PHE A 1 97 ? 17.060 -11.102 -25.241 1.00 93.38 97 PHE A C 1
ATOM 804 O O . PHE A 1 97 ? 17.576 -11.488 -26.287 1.00 93.38 97 PHE A O 1
ATOM 811 N N . LEU A 1 98 ? 16.761 -9.815 -25.032 1.00 91.75 98 LEU A N 1
ATOM 812 C CA . LEU A 1 98 ? 17.037 -8.767 -26.021 1.00 91.75 98 LEU A CA 1
ATOM 813 C C . LEU A 1 98 ? 18.542 -8.601 -26.279 1.00 91.75 98 LEU A C 1
ATOM 815 O O . LEU A 1 98 ? 18.953 -8.517 -27.434 1.00 91.75 98 LEU A O 1
ATOM 819 N N . ILE A 1 99 ? 19.362 -8.611 -25.222 1.00 92.94 99 ILE A N 1
ATOM 820 C CA . ILE A 1 99 ? 20.828 -8.535 -25.336 1.00 92.94 99 ILE A CA 1
ATOM 821 C C . ILE A 1 99 ? 21.377 -9.768 -26.062 1.00 92.94 99 ILE A C 1
ATOM 823 O O . ILE A 1 99 ? 22.217 -9.641 -26.950 1.00 92.94 99 ILE A O 1
ATOM 827 N N . LEU A 1 100 ? 20.892 -10.962 -25.711 1.00 91.75 100 LEU A N 1
ATOM 828 C CA . LEU A 1 100 ? 21.303 -12.203 -26.361 1.00 91.75 100 LEU A CA 1
ATOM 829 C C . LEU A 1 100 ? 20.932 -12.211 -27.849 1.00 91.75 100 LEU A C 1
ATOM 831 O O . LEU A 1 100 ? 21.733 -12.644 -28.672 1.00 91.75 100 LEU A O 1
ATOM 835 N N . ASN A 1 101 ? 19.742 -11.722 -28.200 1.00 88.62 101 ASN A N 1
ATOM 836 C CA . ASN A 1 101 ? 19.293 -11.631 -29.586 1.00 88.62 101 ASN A CA 1
ATOM 837 C C . ASN A 1 101 ? 20.190 -10.689 -30.413 1.00 88.62 101 ASN A C 1
ATOM 839 O O . ASN A 1 101 ? 20.640 -11.077 -31.492 1.00 88.62 101 ASN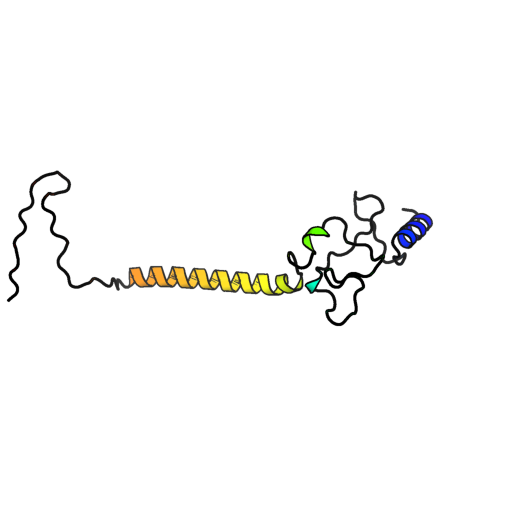 A O 1
ATOM 843 N N . ASP A 1 102 ? 20.538 -9.508 -29.881 1.00 87.50 102 ASP A N 1
ATOM 844 C CA . ASP A 1 102 ? 21.484 -8.600 -30.551 1.00 87.50 102 ASP A CA 1
ATOM 845 C C . ASP A 1 102 ? 22.890 -9.221 -30.661 1.00 87.50 102 ASP A C 1
ATOM 847 O O . ASP A 1 102 ? 23.505 -9.142 -31.725 1.00 87.50 102 ASP A O 1
ATOM 851 N N . HIS A 1 103 ? 23.369 -9.932 -29.630 1.00 88.88 103 HIS A N 1
ATOM 852 C CA . HIS A 1 103 ? 24.673 -10.610 -29.667 1.00 88.88 103 HIS A CA 1
ATOM 853 C C . HIS A 1 103 ? 24.733 -11.766 -30.678 1.00 88.88 103 HIS A C 1
ATOM 855 O O . HIS A 1 103 ? 25.746 -11.945 -31.351 1.00 88.88 103 HIS A O 1
ATOM 861 N N . LEU A 1 104 ? 23.649 -12.536 -30.821 1.00 87.81 104 LEU A N 1
A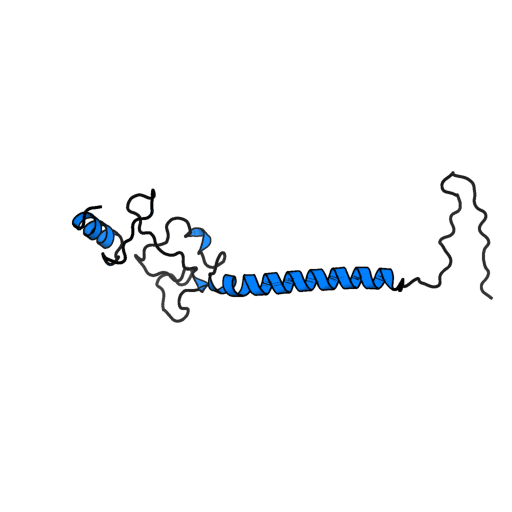TOM 862 C CA . LEU A 1 104 ? 23.534 -13.604 -31.823 1.00 87.81 104 LEU A CA 1
ATOM 863 C C . LEU A 1 104 ? 23.366 -13.062 -33.252 1.00 87.81 104 LEU A C 1
ATOM 865 O O . LEU A 1 104 ? 23.384 -13.842 -34.205 1.00 87.81 104 LEU A O 1
ATOM 869 N N . GLY A 1 105 ? 23.207 -11.745 -33.420 1.00 76.44 105 GLY A N 1
ATOM 870 C CA . GLY A 1 105 ? 23.223 -11.088 -34.723 1.00 76.44 105 GLY A CA 1
ATOM 871 C C . GLY A 1 105 ? 22.054 -11.466 -35.632 1.00 76.44 105 GLY A C 1
ATOM 872 O O . GLY A 1 105 ? 22.137 -11.240 -36.840 1.00 76.44 105 GLY A O 1
ATOM 873 N N . GLN A 1 106 ? 20.959 -12.012 -35.084 1.00 69.19 106 GLN A N 1
ATOM 874 C CA . GLN A 1 106 ? 19.748 -12.355 -35.839 1.00 69.19 106 GLN A CA 1
ATOM 875 C C . GLN A 1 106 ? 18.933 -11.104 -36.166 1.00 69.19 106 GLN A C 1
ATOM 877 O O . GLN A 1 106 ? 17.782 -10.925 -35.769 1.00 69.19 106 GLN A O 1
ATOM 882 N N . ARG A 1 107 ? 19.552 -10.194 -36.910 1.00 67.56 107 ARG A N 1
ATOM 883 C CA . ARG A 1 107 ? 18.867 -9.036 -37.455 1.00 67.56 107 ARG A CA 1
ATOM 884 C C . ARG A 1 107 ? 18.106 -9.495 -38.688 1.00 67.56 107 ARG A C 1
ATOM 886 O O . ARG A 1 107 ? 18.687 -9.836 -39.715 1.00 67.56 107 ARG A O 1
ATOM 893 N N . ASN A 1 108 ? 16.787 -9.521 -38.558 1.00 73.06 108 ASN A N 1
ATOM 894 C CA . ASN A 1 108 ? 15.885 -9.787 -39.666 1.00 73.06 108 ASN A CA 1
ATOM 895 C C . ASN A 1 108 ? 15.919 -8.583 -40.618 1.00 73.06 108 ASN A C 1
ATOM 897 O O . ASN A 1 108 ? 15.199 -7.606 -40.421 1.00 73.06 108 ASN A O 1
ATOM 901 N N . TYR A 1 109 ? 16.788 -8.627 -41.626 1.00 77.94 109 TYR A N 1
ATOM 902 C CA . TYR A 1 109 ? 16.764 -7.669 -42.726 1.00 77.94 109 TYR A CA 1
ATOM 903 C C . TYR A 1 109 ? 15.866 -8.212 -43.830 1.00 77.94 109 TYR A C 1
ATOM 905 O O . TYR A 1 109 ? 15.983 -9.375 -44.221 1.00 77.94 109 TYR A O 1
ATOM 913 N N . PHE A 1 110 ? 14.993 -7.369 -44.374 1.00 78.25 110 PHE A N 1
ATOM 914 C CA . PHE A 1 110 ? 14.369 -7.700 -45.647 1.00 78.25 110 PHE A CA 1
ATOM 915 C C . PHE A 1 110 ? 15.460 -7.731 -46.728 1.00 78.25 110 PHE A C 1
ATOM 917 O O . PHE A 1 110 ? 16.313 -6.838 -46.728 1.00 78.25 110 PHE A O 1
ATOM 924 N N . PRO A 1 111 ? 15.458 -8.719 -47.644 1.00 82.00 111 PRO A N 1
ATOM 925 C CA . PRO A 1 111 ? 16.432 -8.815 -48.731 1.00 82.00 111 PRO A CA 1
ATOM 926 C C . PRO A 1 111 ? 16.132 -7.756 -49.803 1.00 82.00 111 PRO A C 1
ATOM 928 O O . PRO A 1 111 ? 15.696 -8.057 -50.910 1.00 82.00 111 PRO A O 1
ATOM 931 N N . MET A 1 112 ? 16.310 -6.487 -49.445 1.00 81.06 112 MET A N 1
ATOM 932 C CA . MET A 1 112 ? 16.067 -5.325 -50.288 1.00 81.06 112 MET A CA 1
ATOM 933 C C . MET A 1 112 ? 17.346 -4.503 -50.402 1.00 81.06 112 MET A C 1
ATOM 935 O O . MET A 1 112 ? 18.161 -4.447 -49.481 1.00 81.06 112 MET A O 1
ATOM 939 N N . MET A 1 113 ? 17.508 -3.836 -51.541 1.00 81.00 113 MET A N 1
ATOM 940 C CA . MET A 1 113 ? 18.592 -2.875 -51.717 1.00 81.00 113 MET A CA 1
ATOM 941 C C . MET A 1 113 ? 18.429 -1.687 -50.754 1.00 81.00 113 MET A C 1
ATOM 943 O O . MET A 1 113 ? 17.300 -1.317 -50.412 1.00 81.00 113 MET A O 1
ATOM 947 N N . PRO A 1 114 ? 19.537 -1.057 -50.320 1.00 83.50 114 PRO A N 1
ATOM 948 C CA . PRO A 1 114 ? 19.467 0.140 -49.496 1.00 83.50 114 PRO A CA 1
ATOM 949 C C . PRO A 1 114 ? 18.724 1.257 -50.234 1.00 83.50 114 PRO A C 1
ATOM 951 O O . PRO A 1 114 ? 18.784 1.376 -51.460 1.00 83.50 114 PRO A O 1
ATOM 954 N N . LYS A 1 115 ? 18.031 2.107 -49.471 1.00 84.19 115 LYS A N 1
ATOM 955 C CA . LYS A 1 115 ? 17.282 3.234 -50.028 1.00 84.19 115 LYS A CA 1
ATOM 956 C C . LYS A 1 115 ? 18.223 4.162 -50.801 1.00 84.19 115 LYS A C 1
ATOM 958 O O . LYS A 1 115 ? 19.083 4.811 -50.209 1.00 84.19 115 LYS A O 1
ATOM 963 N N . GLN A 1 116 ? 18.014 4.254 -52.110 1.00 83.00 116 GLN A N 1
ATOM 964 C CA . GLN A 1 116 ? 18.741 5.170 -52.982 1.00 83.00 116 GLN A CA 1
ATOM 965 C C . GLN A 1 116 ? 18.351 6.624 -52.661 1.00 83.00 116 GLN A C 1
ATOM 967 O O . GLN A 1 116 ? 17.165 6.958 -52.585 1.00 83.00 116 GLN A O 1
ATOM 972 N N . LYS A 1 117 ? 19.347 7.494 -52.447 1.00 84.81 117 LYS A N 1
ATOM 973 C CA . LYS A 1 117 ? 19.162 8.931 -52.180 1.00 84.81 117 LYS A CA 1
ATOM 974 C C . LYS A 1 117 ? 19.747 9.755 -53.338 1.00 84.81 117 LYS A C 1
ATOM 976 O O . LYS A 1 117 ? 20.810 9.397 -53.838 1.00 84.81 117 LYS A O 1
ATOM 981 N N . PRO A 1 118 ? 19.099 10.850 -53.776 1.00 82.00 118 PRO A N 1
ATOM 982 C CA . PRO A 1 118 ? 19.593 11.678 -54.883 1.00 82.00 118 PRO A CA 1
ATOM 983 C C . PRO A 1 118 ? 20.817 12.535 -54.518 1.00 82.00 118 PRO A C 1
ATOM 985 O O . PRO A 1 118 ? 21.595 12.907 -55.396 1.00 82.00 118 PRO A O 1
ATOM 988 N N . TYR A 1 119 ? 20.997 12.841 -53.234 1.00 84.88 119 TYR A N 1
ATOM 989 C CA . TYR A 1 119 ? 22.101 13.640 -52.711 1.00 84.88 119 TYR A CA 1
ATOM 990 C C . TYR A 1 119 ? 22.676 12.982 -51.460 1.00 84.88 119 TYR A C 1
ATOM 992 O O . TYR A 1 119 ? 21.957 12.313 -50.713 1.00 84.88 119 TYR A O 1
ATOM 1000 N N . ASP A 1 120 ? 23.970 13.189 -51.259 1.00 83.44 120 ASP A N 1
ATOM 1001 C CA . ASP A 1 120 ? 24.700 12.796 -50.064 1.00 83.44 120 ASP A CA 1
ATOM 1002 C C . ASP A 1 120 ? 24.407 13.746 -48.894 1.00 83.44 120 ASP A C 1
ATOM 1004 O O . ASP A 1 120 ? 23.868 14.838 -49.088 1.00 83.44 120 ASP A O 1
ATOM 1008 N N . GLU A 1 121 ? 24.818 13.372 -47.684 1.00 82.56 121 GLU A N 1
ATOM 1009 C CA . GLU A 1 121 ? 24.676 14.202 -46.476 1.00 82.56 121 GLU A CA 1
ATOM 1010 C C . GLU A 1 121 ? 25.397 15.557 -46.615 1.00 82.56 121 GLU A C 1
ATOM 1012 O O . GLU A 1 121 ? 24.973 16.553 -46.037 1.00 82.56 121 GLU A O 1
ATOM 1017 N N . SER A 1 122 ? 26.422 15.623 -47.474 1.00 80.56 122 SER A N 1
ATOM 1018 C CA . SER A 1 122 ? 27.160 16.847 -47.835 1.00 80.56 122 SER A CA 1
ATOM 1019 C C . SER A 1 122 ? 26.541 17.644 -49.001 1.00 80.56 122 SER A C 1
ATOM 1021 O O . SER A 1 122 ? 27.161 18.573 -49.514 1.00 80.56 122 SER A O 1
ATOM 1023 N N . GLY A 1 123 ? 25.358 17.261 -49.496 1.00 80.81 123 GLY A N 1
ATOM 1024 C CA . GLY A 1 123 ? 24.663 17.943 -50.598 1.00 80.81 123 GLY A CA 1
ATOM 1025 C C . GLY A 1 123 ? 25.211 17.653 -52.003 1.00 80.81 123 GLY A C 1
ATOM 1026 O O . GLY A 1 123 ? 24.746 18.230 -52.987 1.00 80.81 123 GLY A O 1
ATOM 1027 N N . LYS A 1 124 ? 26.181 16.742 -52.142 1.00 80.88 124 LYS A N 1
ATOM 1028 C CA . LYS A 1 124 ? 26.709 16.308 -53.444 1.00 80.88 124 LYS A CA 1
ATOM 1029 C C . LYS A 1 124 ? 25.752 15.307 -54.096 1.00 80.88 124 LYS A C 1
ATOM 1031 O O . LYS A 1 124 ? 25.288 14.383 -53.437 1.00 80.88 124 LYS A O 1
ATOM 1036 N N . LYS A 1 125 ? 25.457 15.466 -55.389 1.00 82.94 125 LYS A N 1
ATOM 1037 C CA . LYS A 1 125 ? 24.568 14.551 -56.127 1.00 82.94 125 LYS A CA 1
ATOM 1038 C C . LYS A 1 125 ? 25.177 13.145 -56.206 1.00 82.94 125 LYS A C 1
ATOM 1040 O O . LYS A 1 125 ? 26.315 13.001 -56.655 1.00 82.94 125 LYS A O 1
ATOM 1045 N N . ILE A 1 126 ? 24.406 12.132 -55.813 1.00 81.25 126 ILE A N 1
ATOM 1046 C CA . ILE A 1 126 ? 24.773 10.715 -55.938 1.00 81.25 126 ILE A CA 1
ATOM 1047 C C . ILE A 1 126 ? 24.097 10.156 -57.193 1.00 81.25 126 ILE A C 1
ATOM 1049 O O . ILE A 1 126 ? 22.915 10.402 -57.442 1.00 81.25 126 ILE A O 1
ATOM 1053 N N . VAL A 1 127 ? 24.855 9.421 -58.006 1.00 79.88 127 VAL A N 1
ATOM 1054 C CA . VAL A 1 127 ? 24.330 8.749 -59.200 1.00 79.88 127 VAL A CA 1
ATOM 1055 C C . VAL A 1 127 ? 23.831 7.366 -58.793 1.00 79.88 127 VAL A C 1
ATOM 1057 O O . VAL A 1 127 ? 24.622 6.527 -58.374 1.00 79.88 127 VAL A O 1
ATOM 1060 N N . ASN A 1 128 ? 22.523 7.141 -58.916 1.00 79.38 128 ASN A N 1
ATOM 1061 C CA . ASN A 1 128 ? 21.897 5.843 -58.676 1.00 79.38 128 ASN A CA 1
ATOM 1062 C C . ASN A 1 128 ? 21.512 5.214 -60.019 1.00 79.38 128 ASN A C 1
ATOM 1064 O O . ASN A 1 128 ? 20.879 5.875 -60.842 1.00 79.38 128 ASN A O 1
ATOM 1068 N N . TYR A 1 129 ? 21.885 3.952 -60.232 1.00 79.75 129 TYR A N 1
ATOM 1069 C CA . TYR A 1 129 ? 21.530 3.197 -61.434 1.00 79.75 129 TYR A CA 1
ATOM 1070 C C . TYR A 1 129 ? 20.232 2.411 -61.202 1.00 79.75 129 TYR A C 1
ATOM 1072 O O . TYR A 1 129 ? 20.036 1.833 -60.128 1.00 79.75 129 TYR A O 1
ATOM 1080 N N . SER A 1 130 ? 19.346 2.393 -62.201 1.00 74.56 130 SER A N 1
ATOM 1081 C CA . SER A 1 130 ? 18.160 1.536 -62.208 1.00 74.56 130 SER A CA 1
ATOM 1082 C C . SER A 1 130 ? 18.579 0.107 -62.542 1.00 74.56 130 SER A C 1
ATOM 1084 O O . SER A 1 130 ? 19.108 -0.148 -63.620 1.00 74.56 130 SER A O 1
ATOM 1086 N N . MET A 1 131 ? 18.355 -0.819 -61.614 1.00 75.25 131 MET A N 1
ATOM 1087 C CA . MET A 1 131 ? 18.500 -2.248 -61.883 1.00 75.25 131 MET A CA 1
ATOM 1088 C C . MET A 1 131 ? 17.197 -2.703 -62.547 1.00 75.25 131 MET A C 1
ATOM 1090 O O . MET A 1 131 ? 16.155 -2.717 -61.891 1.00 75.25 131 MET A O 1
ATOM 1094 N N . GLU A 1 132 ? 17.223 -2.988 -63.847 1.00 71.31 132 GLU A N 1
ATOM 1095 C CA . GLU A 1 132 ? 16.079 -3.601 -64.528 1.00 71.31 132 GLU A CA 1
ATOM 1096 C C . GLU A 1 132 ? 15.884 -5.033 -64.007 1.00 71.31 132 GLU A C 1
ATOM 1098 O O . GLU A 1 132 ? 16.853 -5.758 -63.768 1.00 71.31 132 GLU A O 1
ATOM 1103 N N . SER A 1 133 ? 14.630 -5.426 -63.769 1.00 62.53 133 SER A N 1
ATOM 1104 C CA . SER A 1 133 ? 14.284 -6.787 -63.358 1.00 62.53 133 SER A CA 1
ATOM 1105 C C . SER A 1 133 ? 14.473 -7.735 -64.543 1.00 62.53 133 SER A C 1
ATOM 1107 O O . SER A 1 133 ? 13.769 -7.584 -65.543 1.00 62.53 133 SER A O 1
ATOM 1109 N N . ALA A 1 134 ? 15.418 -8.669 -64.428 1.00 53.81 134 ALA A N 1
ATOM 1110 C CA . ALA A 1 134 ? 15.594 -9.774 -65.372 1.00 53.81 134 ALA A CA 1
ATOM 1111 C C . ALA A 1 134 ? 14.424 -10.768 -65.318 1.00 53.81 134 ALA A C 1
ATOM 1113 O O . ALA A 1 134 ? 13.854 -10.944 -64.213 1.00 53.81 134 ALA A O 1
#

Secondary structure (DSSP, 8-state):
--HHHHHHHHHHTT--TTT--BPTTSTT-B------GGGS-SSS--SBTTTTB-TTPPPPSS-TTTSSTTT--H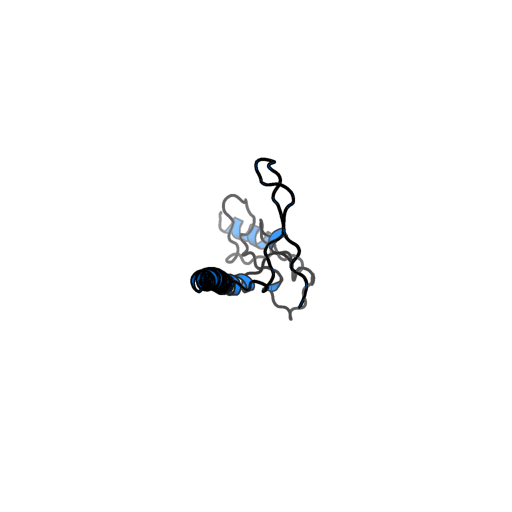HHHHHHHHHHHHHHHHHHHHHHHHHHHHHTT-----S------SB-TTSPBP--------

Radius of gyration: 33.58 Å; Cα contacts (8 Å, |Δi|>4): 103; chains: 1; bounding box: 52×32×102 Å

Organism: Mizuhopecten yessoensis (NCBI:txid6573)

Nearest PDB structure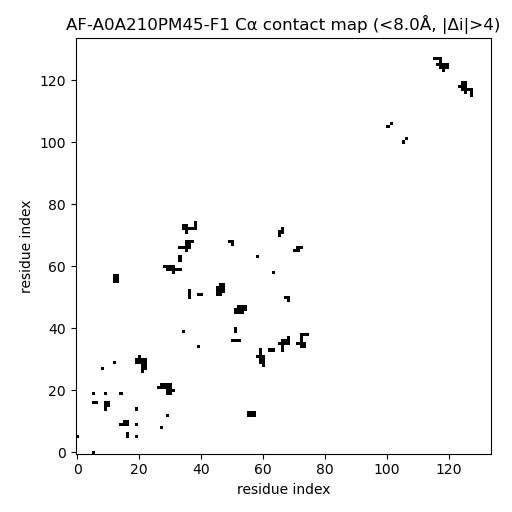s (foldseek):
  8ud1-assembly1_1l  TM=7.096E-01  e=6.126E-08  Sus scrofa
  7v2c-assembly1_c  TM=7.155E-01  e=2.431E-07  Sus scrofa
  8uew-assembly1_1l  TM=7.038E-01  e=6.951E-07  Sus scrofa
  8q1u-assembly1_l  TM=6.962E-01  e=9.038E-07  Bos taurus
  8uer-assembly1_1l  TM=7.032E-01  e=2.420E-06  Sus scrofa

Foldseek 3Di:
DDLVVLVVLCVVQVHDSVQADDDPPPPSAGADDQAAQVNDDPPDDAPDNQRSHHPSHDHHDPCSVQSRNPHDHPVVVVVVVVVVVVVVVVVVVVVVVVVVCVVVVPDDDDPDDPDDDQADPVRHGDDDDDDDDD

pLDDT: mean 81.79, std 10.44, range [53.81, 96.69]

Mean predicted aligned error: 12.18 Å

InterPro domains:
  IPR008699 NADH dehydrogenase [ubiquinone] 1 beta subcomplex subunit 8 [PF05821] (2-121)
  IPR008699 NADH dehydrogenase [ubiquinone] 1 beta subcomplex subunit 8 [PTHR12840] (2-121)